Protein AF-U7PML8-F1 (afdb_monomer)

Mean predicted aligned error: 16.49 Å

Foldseek 3Di:
DPDPPVVVVVVVVVPPPPPPDQAFAWDDDPQEIFTWDQDPVDNQKTKGWFAAQFDLDDVVDDTDGDPHNDPDHLQAAEDDDQCPPPPDPPPPPPDDPPSPPPNVPGHYDSRHRTDMDIDGNVQADSNNHGDVVVVVPPPDPPPPDDPDDDD

Structure (mmCIF, N/CA/C/O backbone):
data_AF-U7PML8-F1
#
_entry.id   AF-U7PML8-F1
#
loop_
_atom_site.group_PDB
_atom_site.id
_atom_site.type_symbol
_atom_site.label_atom_id
_atom_site.label_alt_id
_atom_site.label_comp_id
_atom_site.label_asym_id
_atom_site.label_entity_id
_atom_site.label_seq_id
_atom_site.pdbx_PDB_ins_code
_atom_site.Cartn_x
_atom_site.Cartn_y
_atom_site.Cartn_z
_atom_site.occupancy
_atom_site.B_iso_or_equiv
_atom_site.auth_seq_id
_atom_site.auth_comp_id
_atom_site.auth_asym_id
_atom_site.auth_atom_id
_atom_site.pdbx_PDB_model_num
ATOM 1 N N . MET A 1 1 ? -31.170 -16.761 58.350 1.00 53.91 1 MET A N 1
ATOM 2 C CA . MET A 1 1 ? -29.924 -16.749 57.545 1.00 53.91 1 MET A CA 1
ATOM 3 C C . MET A 1 1 ? -30.298 -16.723 56.064 1.00 53.91 1 MET A C 1
ATOM 5 O O . MET A 1 1 ? -30.392 -17.776 55.460 1.00 53.91 1 MET A O 1
ATOM 9 N N . MET A 1 2 ? -30.640 -15.559 55.495 1.00 59.94 2 MET A N 1
ATOM 10 C CA . MET A 1 2 ? -31.147 -15.498 54.106 1.00 59.94 2 MET A CA 1
ATOM 11 C C . MET A 1 2 ? -31.007 -14.109 53.449 1.00 59.94 2 MET A C 1
ATOM 13 O O . MET A 1 2 ? -31.728 -13.792 52.515 1.00 59.94 2 MET A O 1
ATOM 17 N N . ILE A 1 3 ? -30.105 -13.254 53.950 1.00 60.50 3 ILE A N 1
ATOM 18 C CA . ILE A 1 3 ? -30.021 -11.833 53.539 1.00 60.50 3 ILE A CA 1
ATOM 19 C C . ILE A 1 3 ? -28.715 -11.520 52.770 1.00 60.50 3 ILE A C 1
ATOM 21 O O . ILE A 1 3 ? -28.556 -10.442 52.214 1.00 60.50 3 ILE A O 1
ATOM 25 N N . LEU A 1 4 ? -27.790 -12.481 52.638 1.00 55.97 4 LEU A N 1
ATOM 26 C CA . LEU A 1 4 ? -26.450 -12.246 52.065 1.00 55.97 4 LEU A CA 1
ATOM 27 C C . LEU A 1 4 ? -26.277 -12.622 50.578 1.00 55.97 4 LEU A C 1
ATOM 29 O O . LEU A 1 4 ? -25.199 -12.418 50.032 1.00 55.97 4 LEU A O 1
ATOM 33 N N . ALA A 1 5 ? -27.312 -13.133 49.901 1.00 57.53 5 ALA A N 1
ATOM 34 C CA . ALA A 1 5 ? -27.224 -13.550 48.490 1.00 57.53 5 ALA A CA 1
ATOM 35 C C . ALA A 1 5 ? -27.482 -12.410 47.478 1.00 57.53 5 ALA A C 1
ATOM 37 O O . ALA A 1 5 ? -27.067 -12.483 46.324 1.00 57.53 5 ALA A O 1
ATOM 38 N N . ILE A 1 6 ? -28.144 -11.336 47.915 1.00 57.62 6 ILE A N 1
ATOM 39 C CA . ILE A 1 6 ? -28.576 -10.218 47.065 1.00 57.62 6 ILE A CA 1
ATOM 40 C C . ILE A 1 6 ? -27.416 -9.297 46.617 1.00 57.62 6 ILE A C 1
ATOM 42 O O . ILE A 1 6 ? -27.394 -8.933 45.440 1.00 57.62 6 ILE A O 1
ATOM 46 N N . PRO A 1 7 ? -26.409 -8.949 47.452 1.00 56.69 7 PRO A N 1
ATOM 47 C CA . PRO A 1 7 ? -25.343 -8.049 47.004 1.00 56.69 7 PRO A CA 1
ATOM 48 C C . PRO A 1 7 ? -24.358 -8.724 46.033 1.00 56.69 7 PRO A C 1
ATOM 50 O O . PRO A 1 7 ? -23.715 -8.041 45.242 1.00 56.69 7 PRO A O 1
ATOM 53 N N . VAL A 1 8 ? -24.274 -10.060 46.037 1.00 58.25 8 VAL A N 1
ATOM 54 C CA . VAL A 1 8 ? -23.372 -10.824 45.157 1.00 58.25 8 VAL A CA 1
ATOM 55 C C . VAL A 1 8 ? -23.911 -10.903 43.722 1.00 58.25 8 VAL A C 1
ATOM 57 O O . VAL A 1 8 ? -23.138 -10.803 42.773 1.00 58.25 8 VAL A O 1
ATOM 60 N N . CYS A 1 9 ? -25.234 -10.983 43.535 1.00 55.88 9 CYS A N 1
ATOM 61 C CA . CYS A 1 9 ? -25.836 -10.928 42.197 1.00 55.88 9 CYS A CA 1
ATOM 62 C C . CYS A 1 9 ? -25.717 -9.541 41.546 1.00 55.88 9 CYS A C 1
ATOM 64 O O . CYS A 1 9 ? -25.545 -9.457 40.334 1.00 55.88 9 CYS A O 1
ATOM 66 N N . LEU A 1 10 ? -25.752 -8.453 42.325 1.00 56.16 10 LEU A N 1
ATOM 67 C CA . LEU A 1 10 ? -25.655 -7.094 41.773 1.00 56.16 10 LEU A CA 1
ATOM 68 C C . LEU A 1 10 ? -24.237 -6.756 41.272 1.00 56.16 10 LEU A C 1
ATOM 70 O O . LEU A 1 10 ? -24.085 -6.034 40.289 1.00 56.16 10 LEU A O 1
ATOM 74 N N . LEU A 1 11 ? -23.204 -7.326 41.901 1.00 57.62 11 LEU A N 1
ATOM 75 C CA . LEU A 1 11 ? -21.805 -7.185 41.478 1.00 57.62 11 LEU A CA 1
ATOM 76 C C . LEU A 1 11 ? -21.457 -8.032 40.242 1.00 57.62 11 LEU A C 1
ATOM 78 O O . LEU A 1 11 ? -20.604 -7.622 39.460 1.00 57.62 11 LEU A O 1
ATOM 82 N N . ALA A 1 12 ? -22.141 -9.159 40.015 1.00 59.06 12 ALA A N 1
ATOM 83 C CA . ALA A 1 12 ? -21.920 -10.009 38.839 1.00 59.06 12 ALA A CA 1
ATOM 84 C C . ALA A 1 12 ? -22.549 -9.452 37.544 1.00 59.06 12 ALA A C 1
ATOM 86 O O . ALA A 1 12 ? -22.071 -9.743 36.449 1.00 59.06 12 ALA A O 1
ATOM 87 N N . VAL A 1 13 ? -23.596 -8.623 37.645 1.00 58.81 13 VAL A N 1
ATOM 88 C CA . VAL A 1 13 ? -24.262 -8.021 36.472 1.00 58.81 13 VAL A CA 1
ATOM 89 C C . VAL A 1 13 ? -23.507 -6.787 35.946 1.00 58.81 13 VAL A C 1
ATOM 91 O O . VAL A 1 13 ? -23.618 -6.457 34.767 1.00 58.81 13 VAL A O 1
ATOM 94 N N . LEU A 1 14 ? -22.658 -6.145 36.760 1.00 58.69 14 LEU A N 1
ATOM 95 C CA . LEU A 1 14 ? -21.861 -4.983 36.332 1.00 58.69 14 LEU A CA 1
ATOM 96 C C . LEU A 1 14 ? -20.647 -5.325 35.444 1.00 58.69 14 LEU A C 1
ATOM 98 O O . LEU A 1 14 ? -20.015 -4.419 34.906 1.00 58.69 14 LEU A O 1
ATOM 102 N N . SER A 1 15 ? -20.305 -6.604 35.262 1.00 61.03 15 SER A N 1
ATOM 103 C CA . SER A 1 15 ? -19.092 -7.018 34.533 1.00 61.03 15 SER A CA 1
ATOM 104 C C . SER A 1 15 ? -19.281 -7.214 33.020 1.00 61.03 15 SER A C 1
ATOM 106 O O . SER A 1 15 ? -18.327 -7.574 32.338 1.00 61.03 15 SER A O 1
ATOM 108 N N . PHE A 1 16 ? -20.478 -6.971 32.473 1.00 58.22 16 PHE A N 1
ATOM 109 C CA . PHE A 1 16 ? -20.798 -7.224 31.057 1.00 58.22 16 PHE A CA 1
ATOM 110 C C . PHE A 1 16 ? -21.084 -5.962 30.228 1.00 58.22 16 PHE A C 1
ATOM 112 O O . PHE A 1 16 ? -21.815 -6.009 29.240 1.00 58.22 16 PHE A O 1
ATOM 119 N N . ALA A 1 17 ? -20.450 -4.833 30.557 1.00 61.28 17 ALA A N 1
ATOM 120 C CA . ALA A 1 17 ? -20.319 -3.730 29.605 1.00 61.28 17 ALA A CA 1
ATOM 121 C C . ALA A 1 17 ? -19.291 -4.113 28.523 1.00 61.28 17 ALA A C 1
ATOM 123 O O . ALA A 1 17 ? -18.148 -3.658 28.526 1.00 61.28 17 ALA A O 1
ATOM 124 N N . GLN A 1 18 ? -19.681 -5.008 27.610 1.00 58.34 18 GLN A N 1
ATOM 125 C CA . GLN A 1 18 ? -18.910 -5.279 26.403 1.00 58.34 18 GLN A CA 1
ATOM 126 C C . GLN A 1 18 ? -18.901 -4.001 25.564 1.00 58.34 18 GLN A C 1
ATOM 128 O O . GLN A 1 18 ? -19.908 -3.634 24.961 1.00 58.34 18 GLN A O 1
ATOM 133 N N . ALA A 1 19 ? -17.762 -3.309 25.538 1.00 58.31 19 ALA A N 1
ATOM 134 C CA . ALA A 1 19 ? -17.519 -2.257 24.568 1.00 58.31 19 ALA A CA 1
ATOM 135 C C . ALA A 1 19 ? -17.618 -2.886 23.173 1.00 58.31 19 ALA A C 1
ATOM 137 O O . ALA A 1 19 ? -16.720 -3.608 22.735 1.00 58.31 19 ALA A O 1
ATOM 138 N N . THR A 1 20 ? -18.734 -2.657 22.481 1.00 59.72 20 THR A N 1
ATOM 139 C CA . THR A 1 20 ? -18.871 -3.001 21.069 1.00 59.72 20 THR A CA 1
ATOM 140 C C . THR A 1 20 ? -17.908 -2.107 20.301 1.00 59.72 20 THR A C 1
ATOM 142 O O . THR A 1 20 ? -18.231 -0.962 19.984 1.00 59.72 20 THR A O 1
ATOM 145 N N . ALA A 1 21 ? -16.691 -2.595 20.062 1.00 63.41 21 ALA A N 1
ATOM 146 C CA . ALA A 1 21 ? -15.750 -1.915 19.190 1.00 63.41 21 ALA A CA 1
ATOM 147 C C . ALA A 1 21 ? -16.413 -1.779 17.814 1.00 63.41 21 ALA A C 1
ATOM 149 O O . ALA A 1 21 ? -16.741 -2.785 17.178 1.00 63.41 21 ALA A O 1
ATOM 150 N N . ALA A 1 22 ? -16.658 -0.538 17.387 1.00 67.31 22 ALA A N 1
ATOM 151 C CA . ALA A 1 22 ? -17.178 -0.259 16.057 1.00 67.31 22 ALA A CA 1
ATOM 152 C C . ALA A 1 22 ? -16.249 -0.915 15.029 1.00 67.31 22 ALA A C 1
ATOM 154 O O . ALA A 1 22 ? -15.029 -0.723 15.058 1.00 67.31 22 ALA A O 1
ATOM 155 N N . ARG A 1 23 ? -16.817 -1.741 14.151 1.00 85.75 23 ARG A N 1
ATOM 156 C CA . ARG A 1 23 ? -16.038 -2.438 13.128 1.00 85.75 23 ARG A CA 1
ATOM 157 C C . ARG A 1 23 ? -15.622 -1.440 12.053 1.00 85.75 23 ARG A C 1
ATOM 159 O O . ARG A 1 23 ? -16.449 -0.693 11.539 1.00 85.75 23 ARG A O 1
ATOM 166 N N . LEU A 1 24 ? -14.334 -1.435 11.721 1.00 92.31 24 LEU A N 1
ATOM 167 C CA . LEU A 1 24 ? -13.794 -0.576 10.670 1.00 92.31 24 LEU A CA 1
ATOM 168 C C . LEU A 1 24 ? -14.229 -1.086 9.288 1.00 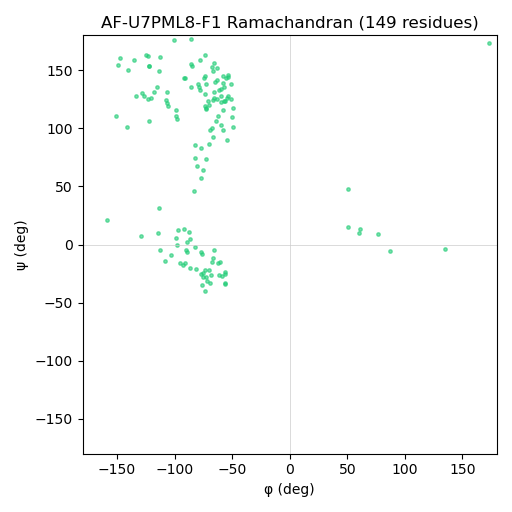92.31 24 LEU A C 1
ATOM 170 O O . LEU A 1 24 ? -14.170 -2.297 9.054 1.00 92.31 24 LEU A O 1
ATOM 174 N N . PRO A 1 25 ? -14.619 -0.190 8.365 1.00 94.19 25 PRO A N 1
ATOM 175 C CA . PRO A 1 25 ? -14.942 -0.559 6.995 1.00 94.19 25 PRO A CA 1
ATOM 176 C C . PRO A 1 25 ? -13.843 -1.343 6.282 1.00 94.19 25 PRO A C 1
ATOM 178 O O . PRO A 1 25 ? -12.651 -1.072 6.460 1.00 94.19 25 PRO A O 1
ATOM 181 N N . ILE A 1 26 ? -14.273 -2.259 5.415 1.00 93.38 26 ILE A N 1
ATOM 182 C CA . ILE A 1 26 ? -13.417 -3.081 4.558 1.00 93.38 26 ILE A CA 1
ATOM 183 C C . ILE A 1 26 ? -13.737 -2.774 3.091 1.00 93.38 26 ILE A C 1
ATOM 185 O O . ILE A 1 26 ? -14.900 -2.780 2.682 1.00 93.38 26 ILE A O 1
ATOM 189 N N . LEU A 1 27 ? -12.697 -2.531 2.297 1.00 92.62 27 LEU A N 1
ATOM 190 C CA . LEU A 1 27 ? -12.761 -2.402 0.847 1.00 92.62 27 LEU A CA 1
ATOM 191 C C . LEU A 1 27 ? -12.344 -3.733 0.222 1.00 92.62 27 LEU A C 1
ATOM 193 O O . LEU A 1 27 ? -11.196 -4.142 0.363 1.00 92.62 27 LEU A O 1
ATOM 197 N N . ASN A 1 28 ? -13.269 -4.381 -0.484 1.00 92.56 28 ASN A N 1
ATOM 198 C CA . ASN A 1 28 ? -13.005 -5.600 -1.243 1.00 92.56 28 ASN A CA 1
ATOM 199 C C . ASN A 1 28 ? -12.976 -5.268 -2.735 1.00 92.56 28 ASN A C 1
ATOM 201 O O . ASN A 1 28 ? -13.979 -4.803 -3.280 1.00 92.56 28 ASN A O 1
ATOM 205 N N . LEU A 1 29 ? -11.841 -5.520 -3.377 1.00 92.56 29 LEU A N 1
ATOM 206 C CA . LEU A 1 29 ? -11.658 -5.455 -4.825 1.00 92.56 29 LEU A CA 1
ATOM 207 C C . LEU A 1 29 ? -11.396 -6.873 -5.358 1.00 92.56 29 LEU A C 1
ATOM 209 O O . LEU A 1 29 ? -10.992 -7.745 -4.588 1.00 92.56 29 LEU A O 1
ATOM 213 N N . PRO A 1 30 ? -11.573 -7.133 -6.667 1.00 92.69 30 PRO A N 1
ATOM 214 C CA . PRO A 1 30 ? -11.312 -8.460 -7.236 1.00 92.69 30 PRO A CA 1
ATOM 215 C C . PRO A 1 30 ? -9.886 -8.987 -6.996 1.00 92.69 30 PRO A C 1
ATOM 217 O O . PRO A 1 30 ? -9.671 -10.194 -7.017 1.00 92.69 30 PRO A O 1
ATOM 220 N N . TRP A 1 31 ? -8.924 -8.093 -6.757 1.00 92.38 31 TRP A N 1
ATOM 221 C CA . TRP A 1 31 ? -7.504 -8.403 -6.567 1.00 92.38 31 TRP A CA 1
ATOM 222 C C . TRP A 1 31 ? -6.972 -8.095 -5.156 1.00 92.38 31 TRP A C 1
ATOM 224 O O . TRP A 1 31 ? -5.762 -8.129 -4.948 1.00 92.38 31 TRP A O 1
ATOM 234 N N . GLY A 1 32 ? -7.829 -7.777 -4.181 1.00 91.75 32 GLY A N 1
ATOM 235 C CA . GLY A 1 32 ? -7.360 -7.565 -2.809 1.00 91.75 32 GLY A CA 1
ATOM 236 C C . GLY A 1 32 ? -8.412 -7.046 -1.835 1.00 91.75 32 GLY A C 1
ATOM 237 O O . GLY A 1 32 ? -9.527 -6.674 -2.210 1.00 91.75 32 GLY A O 1
ATOM 238 N N . THR A 1 33 ? -8.018 -6.978 -0.566 1.00 93.69 33 THR A N 1
ATOM 239 C CA . THR A 1 33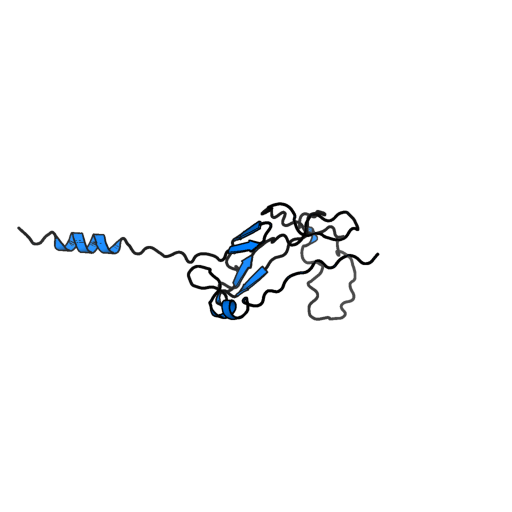 ? -8.843 -6.476 0.533 1.00 93.69 33 THR A CA 1
ATOM 240 C C . THR A 1 33 ? -8.048 -5.515 1.407 1.00 93.69 33 THR A C 1
ATOM 242 O O . THR A 1 33 ? -6.997 -5.869 1.937 1.00 93.69 33 THR A O 1
ATOM 245 N N . TRP A 1 34 ? -8.609 -4.327 1.639 1.00 92.88 34 TRP A N 1
ATOM 246 C CA . TRP A 1 34 ? -8.015 -3.287 2.477 1.00 92.88 34 TRP A CA 1
ATOM 247 C C . TRP A 1 34 ? -8.938 -2.941 3.637 1.00 92.88 34 TRP A C 1
ATOM 249 O O . TRP A 1 34 ? -10.103 -2.588 3.444 1.00 92.88 34 TRP A O 1
ATOM 259 N N . GLN A 1 35 ? -8.406 -3.005 4.853 1.00 93.56 35 GLN A N 1
ATOM 260 C CA . GLN A 1 35 ? -9.094 -2.500 6.033 1.00 93.56 35 GLN A CA 1
ATOM 261 C C . GLN A 1 35 ? -8.804 -1.007 6.195 1.00 93.56 35 GLN A C 1
ATOM 263 O O . GLN A 1 35 ? -7.665 -0.561 6.052 1.00 93.56 35 GLN A O 1
ATOM 268 N N . SER A 1 36 ? -9.843 -0.230 6.483 1.00 94.50 36 SER A N 1
ATOM 269 C CA . SER A 1 36 ? -9.678 1.195 6.754 1.00 94.50 36 SER A CA 1
ATOM 270 C C . SER A 1 36 ? -9.045 1.459 8.122 1.00 94.50 36 SER A C 1
ATOM 272 O O . SER A 1 36 ? -9.045 0.615 9.016 1.00 94.50 36 SER A O 1
ATOM 274 N N . THR A 1 37 ? -8.549 2.679 8.296 1.00 95.00 37 THR A N 1
ATOM 275 C CA . THR A 1 37 ? -8.180 3.266 9.589 1.00 95.00 37 THR A CA 1
ATOM 276 C C . THR A 1 37 ? -8.948 4.566 9.794 1.00 95.00 37 THR A C 1
ATOM 278 O O . THR A 1 37 ? -9.470 5.134 8.837 1.00 95.00 37 THR A O 1
ATOM 281 N N . VAL A 1 38 ? -9.034 5.062 11.026 1.00 94.69 38 VAL A N 1
ATOM 282 C CA . VAL A 1 38 ? -9.603 6.392 11.286 1.00 94.69 38 VAL A CA 1
ATOM 283 C C . VAL A 1 38 ? -8.566 7.457 10.937 1.00 94.69 38 VAL A C 1
ATOM 285 O O . VAL A 1 38 ? -7.399 7.352 11.331 1.00 94.69 38 VAL A O 1
ATOM 288 N N . TYR A 1 39 ? -8.970 8.491 10.201 1.00 95.62 39 TYR A N 1
ATOM 289 C CA . TYR A 1 39 ? -8.074 9.581 9.851 1.00 95.62 39 TYR A CA 1
ATOM 290 C C . TYR A 1 39 ? -7.679 10.372 11.100 1.00 95.62 39 TYR A C 1
ATOM 292 O O . TYR A 1 39 ? -8.521 10.903 11.816 1.00 95.62 39 TYR A O 1
ATOM 300 N N . LYS A 1 40 ? -6.371 10.507 11.348 1.00 94.62 40 LYS A N 1
ATOM 301 C CA . LYS A 1 40 ? -5.857 11.143 12.573 1.00 94.62 40 LYS A CA 1
ATOM 302 C C . LYS A 1 40 ? -6.318 12.594 12.773 1.00 94.62 40 LYS A C 1
ATOM 304 O O . LYS A 1 40 ? -6.346 13.042 13.912 1.00 94.62 40 LYS A O 1
ATOM 309 N N . LYS A 1 41 ? -6.631 13.332 11.697 1.00 94.94 41 LYS A N 1
ATOM 310 C CA . LYS A 1 41 ? -7.067 14.740 11.787 1.00 94.94 41 LYS A CA 1
ATOM 311 C C . LYS A 1 41 ? -8.587 14.914 11.867 1.00 94.94 41 LYS A C 1
ATOM 313 O O . LYS A 1 41 ? -9.029 15.986 12.257 1.00 94.94 41 LYS A O 1
ATOM 318 N N . ASP A 1 42 ? -9.366 13.898 11.494 1.00 94.56 42 ASP A N 1
ATOM 319 C CA . ASP A 1 42 ? -10.831 13.941 11.516 1.00 94.56 42 ASP A CA 1
ATOM 320 C C . ASP A 1 42 ? -11.388 12.531 11.745 1.00 94.56 42 ASP A C 1
ATOM 322 O O . ASP A 1 42 ? -11.308 11.661 10.876 1.00 94.56 42 ASP A O 1
ATOM 326 N N . SER A 1 43 ? -11.977 12.306 12.920 1.00 93.12 43 SER A N 1
ATOM 327 C CA . SER A 1 43 ? -12.563 11.014 13.285 1.00 93.12 43 SER A CA 1
ATOM 328 C C . SER A 1 43 ? -13.792 10.636 12.451 1.00 93.12 43 SER A C 1
ATOM 330 O O . SER A 1 43 ? -14.205 9.478 12.479 1.00 93.12 43 SER A O 1
ATOM 332 N N . ASN A 1 44 ? -14.350 11.575 11.679 1.00 94.00 44 ASN A N 1
ATOM 333 C CA . ASN A 1 44 ? -15.442 11.330 10.739 1.00 94.00 44 ASN A CA 1
ATOM 334 C C . ASN A 1 44 ? -14.953 10.892 9.357 1.00 94.00 44 ASN A C 1
ATOM 336 O O . ASN A 1 44 ? -15.748 10.868 8.419 1.00 94.00 44 ASN A O 1
ATOM 340 N N . VAL A 1 45 ? -13.672 10.561 9.199 1.00 95.25 45 VAL A N 1
ATOM 341 C CA . VAL A 1 45 ? -13.110 10.088 7.934 1.00 95.25 45 VAL A CA 1
ATOM 342 C C . VAL A 1 45 ? -12.394 8.763 8.154 1.00 95.25 45 VAL A C 1
ATOM 344 O O . VAL A 1 45 ? -11.515 8.636 9.005 1.00 95.25 45 VAL A O 1
ATOM 347 N N . TYR A 1 46 ? -12.748 7.774 7.342 1.00 95.94 46 TYR A N 1
ATOM 348 C CA . TYR A 1 46 ? -11.999 6.535 7.198 1.00 95.94 46 TYR A CA 1
ATOM 349 C C . TYR A 1 46 ? -10.994 6.654 6.058 1.00 95.94 46 TYR A C 1
ATOM 351 O O . TYR A 1 46 ? -11.280 7.262 5.027 1.00 95.94 46 TYR A O 1
ATOM 359 N N . VAL A 1 47 ? -9.821 6.049 6.233 1.00 96.06 47 VAL A N 1
ATOM 360 C CA . VAL A 1 47 ? -8.740 6.057 5.247 1.00 96.06 47 VAL A CA 1
ATOM 361 C C . VAL A 1 47 ? -8.356 4.638 4.875 1.00 96.06 47 VAL A C 1
ATOM 363 O O . VAL A 1 47 ? -7.991 3.845 5.744 1.00 96.06 47 VAL A O 1
ATOM 366 N N . PHE A 1 48 ? -8.387 4.343 3.582 1.00 95.06 48 PHE A N 1
ATOM 367 C CA . PHE A 1 48 ? -7.792 3.149 2.994 1.00 95.06 48 PHE A CA 1
ATOM 368 C C . PHE A 1 48 ? -6.447 3.555 2.411 1.00 95.06 48 PHE A C 1
ATOM 370 O O . PHE A 1 48 ? -6.401 4.338 1.464 1.00 95.06 48 PHE A O 1
ATOM 377 N N . LYS A 1 49 ? -5.364 3.082 3.024 1.00 93.25 49 LYS A N 1
ATOM 378 C CA . LYS A 1 49 ? -4.002 3.435 2.624 1.00 93.25 49 LYS A CA 1
ATOM 379 C C . LYS A 1 49 ? -3.450 2.448 1.605 1.00 93.25 49 LYS A C 1
ATOM 381 O O . LYS A 1 49 ? -3.681 1.250 1.751 1.00 93.25 49 LYS A O 1
ATOM 386 N N . ASN A 1 50 ? -2.678 2.954 0.644 1.00 92.44 50 ASN A N 1
ATOM 387 C CA . ASN A 1 50 ? -1.935 2.161 -0.337 1.00 92.44 50 ASN A CA 1
ATOM 388 C C . ASN A 1 50 ? -2.799 1.097 -1.044 1.00 92.44 50 ASN A C 1
ATOM 390 O O . ASN A 1 50 ? -2.432 -0.075 -1.136 1.00 92.44 50 ASN A O 1
ATOM 394 N N . VAL A 1 51 ? -3.974 1.497 -1.531 1.00 93.31 51 VAL A N 1
ATOM 395 C CA . VAL A 1 51 ? -4.835 0.639 -2.348 1.00 93.31 51 VAL A CA 1
ATOM 396 C C . VAL A 1 51 ? -4.211 0.510 -3.729 1.00 93.31 51 VAL A C 1
ATOM 398 O O . VAL A 1 51 ? -4.049 1.504 -4.440 1.00 93.31 51 VAL A O 1
ATOM 401 N N . ARG A 1 52 ? -3.864 -0.716 -4.125 1.00 93.00 52 ARG A N 1
ATOM 402 C CA . ARG A 1 52 ? -3.304 -0.979 -5.451 1.00 93.00 52 ARG A CA 1
ATOM 403 C C . ARG A 1 52 ? -4.384 -0.797 -6.514 1.00 93.00 52 ARG A C 1
ATOM 405 O O . ARG A 1 52 ? -5.386 -1.515 -6.510 1.00 93.00 52 ARG A O 1
ATOM 412 N N . PHE A 1 53 ? -4.158 0.128 -7.446 1.00 92.69 53 PHE A N 1
ATOM 413 C CA . PHE A 1 53 ? -5.068 0.365 -8.575 1.00 92.69 53 PHE A CA 1
ATOM 414 C C . PHE A 1 53 ? -4.501 -0.111 -9.919 1.00 92.69 53 PHE A C 1
ATOM 416 O O . PHE A 1 53 ? -5.254 -0.244 -10.881 1.00 92.69 53 PHE A O 1
ATOM 423 N N . GLY A 1 54 ? -3.197 -0.403 -9.985 1.00 92.56 54 GLY A N 1
ATOM 424 C CA . GLY A 1 54 ? -2.530 -0.927 -11.174 1.00 92.56 54 GLY A CA 1
ATOM 425 C C . GLY A 1 54 ? -1.487 -1.994 -10.843 1.00 92.56 54 GLY A C 1
ATOM 426 O O . GLY A 1 54 ? -0.881 -1.993 -9.768 1.00 92.56 54 GLY A O 1
ATOM 427 N N . ALA A 1 55 ? -1.287 -2.928 -11.770 1.00 92.12 55 ALA A N 1
ATOM 428 C CA . ALA A 1 55 ? -0.131 -3.817 -11.759 1.00 92.12 55 ALA A CA 1
ATOM 429 C C . ALA A 1 55 ? 1.153 -3.009 -11.990 1.00 92.12 55 ALA A C 1
ATOM 431 O O . ALA A 1 55 ? 1.102 -1.955 -12.629 1.00 92.12 55 ALA A O 1
ATOM 432 N N . LYS A 1 56 ? 2.301 -3.530 -11.538 1.00 91.44 56 LYS A N 1
ATOM 433 C CA . LYS A 1 56 ? 3.612 -2.962 -11.873 1.00 91.44 56 LYS A CA 1
ATOM 434 C C . LYS A 1 56 ? 3.699 -2.740 -13.392 1.00 91.44 56 LYS A C 1
ATOM 436 O O . LYS A 1 56 ? 3.591 -3.716 -14.143 1.00 91.44 56 LYS A O 1
ATOM 441 N N . PRO A 1 57 ? 3.850 -1.493 -13.862 1.00 91.12 57 PRO A N 1
ATOM 442 C CA . PRO A 1 57 ? 3.795 -1.213 -15.282 1.00 91.12 57 PRO A CA 1
ATOM 443 C C . PRO A 1 57 ? 5.072 -1.710 -15.975 1.00 91.12 57 PRO A C 1
ATOM 445 O O . PRO A 1 57 ? 6.167 -1.615 -15.411 1.00 91.12 57 PRO A O 1
ATOM 448 N N . PRO A 1 58 ? 4.979 -2.209 -17.220 1.00 92.12 58 PRO A N 1
ATOM 449 C CA . PRO A 1 58 ? 6.154 -2.292 -18.071 1.00 92.12 58 PRO A CA 1
ATOM 450 C C . PRO A 1 58 ? 6.672 -0.875 -18.332 1.00 92.12 58 PRO A C 1
ATOM 452 O O . PRO A 1 58 ? 5.888 0.056 -18.541 1.00 92.12 58 PRO A O 1
ATOM 455 N N . ARG A 1 59 ? 7.995 -0.703 -18.352 1.00 93.75 59 ARG A N 1
ATOM 456 C CA . ARG A 1 59 ? 8.600 0.605 -18.613 1.00 93.75 59 ARG A CA 1
ATOM 457 C C . ARG A 1 59 ? 8.110 1.147 -19.963 1.00 93.75 59 ARG A C 1
ATOM 459 O O . ARG A 1 59 ? 8.261 0.484 -20.986 1.00 93.75 59 ARG A O 1
ATOM 466 N N . PHE A 1 60 ? 7.522 2.345 -19.934 1.00 92.12 60 PHE A N 1
ATOM 467 C CA . PHE A 1 60 ? 6.896 3.030 -21.078 1.00 92.12 60 PHE A CA 1
ATOM 468 C C . PHE A 1 60 ? 5.708 2.306 -21.737 1.00 92.12 60 PHE A C 1
ATOM 470 O O . PHE A 1 60 ? 5.286 2.690 -22.826 1.00 92.12 60 PHE A O 1
ATOM 477 N N . GLY A 1 61 ? 5.141 1.281 -21.099 1.00 94.25 61 GLY A N 1
ATOM 478 C CA . GLY A 1 61 ? 3.908 0.652 -21.564 1.00 94.25 61 GLY A CA 1
ATOM 479 C C . GLY A 1 61 ? 2.678 1.125 -20.792 1.00 94.25 61 GLY A C 1
ATOM 480 O O . GLY A 1 61 ? 2.756 1.909 -19.847 1.00 94.25 61 GLY A O 1
ATOM 481 N N . ARG A 1 62 ? 1.507 0.650 -21.220 1.00 93.69 62 ARG A N 1
ATOM 482 C CA . ARG A 1 62 ? 0.235 0.977 -20.565 1.00 93.69 62 ARG A CA 1
ATOM 483 C C . ARG A 1 62 ? 0.113 0.205 -19.253 1.00 93.69 62 ARG A C 1
ATOM 485 O O . ARG A 1 62 ? 0.493 -0.964 -19.183 1.00 93.69 62 ARG A O 1
ATOM 492 N N . SER A 1 63 ? -0.474 0.839 -18.245 1.00 92.75 63 SER A N 1
ATOM 493 C CA . SER A 1 63 ? -0.852 0.161 -17.006 1.00 92.75 63 SER A CA 1
ATOM 494 C C . SER A 1 63 ? -1.911 -0.915 -17.266 1.00 92.75 63 SER A C 1
ATOM 496 O O . SER A 1 63 ? -2.728 -0.797 -18.181 1.00 92.75 63 SER 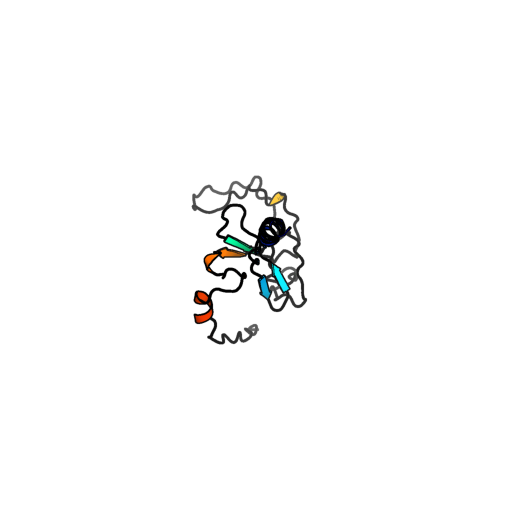A O 1
ATOM 498 N N . ALA A 1 64 ? -1.917 -1.941 -16.420 1.00 93.94 64 ALA A N 1
ATOM 499 C CA . ALA A 1 64 ? -2.924 -2.997 -16.396 1.00 93.94 64 ALA A CA 1
ATOM 500 C C . ALA A 1 64 ? -3.544 -3.100 -14.996 1.00 93.94 64 ALA A C 1
ATOM 502 O O . ALA A 1 64 ? -2.972 -2.601 -14.025 1.00 93.94 64 ALA A O 1
ATOM 503 N N . PHE A 1 65 ? -4.695 -3.762 -14.874 1.00 92.69 65 PHE A N 1
ATOM 504 C CA . PHE A 1 65 ? -5.232 -4.122 -13.561 1.00 92.69 65 PHE A CA 1
ATOM 505 C C . PHE A 1 65 ? -4.325 -5.151 -12.866 1.00 92.69 65 PHE A C 1
ATOM 507 O O . PHE A 1 65 ? -3.710 -5.973 -13.553 1.00 92.69 65 PHE A O 1
ATOM 514 N N . PRO A 1 66 ? -4.243 -5.151 -11.524 1.00 91.75 66 PRO A N 1
ATOM 515 C CA . PRO A 1 66 ? -3.553 -6.207 -10.792 1.00 91.75 66 PRO A CA 1
ATOM 516 C C . PRO A 1 66 ? -4.197 -7.568 -11.078 1.00 91.75 66 PRO A C 1
ATOM 518 O O . PRO A 1 66 ? -5.408 -7.730 -10.952 1.00 91.75 66 PRO A O 1
ATOM 521 N N . THR A 1 67 ? -3.390 -8.547 -11.482 1.00 84.69 67 THR A N 1
ATOM 522 C CA . THR A 1 67 ? -3.861 -9.900 -11.831 1.00 84.69 67 THR A CA 1
ATOM 523 C C . THR A 1 67 ? -3.759 -10.889 -10.675 1.00 84.69 67 THR A C 1
ATOM 525 O O . THR A 1 67 ? -4.349 -11.963 -10.732 1.00 84.69 67 THR A O 1
ATOM 528 N N . GLN A 1 68 ? -2.998 -10.545 -9.640 1.00 80.50 68 GLN A N 1
ATOM 529 C CA . GLN A 1 68 ? -2.765 -11.376 -8.467 1.00 80.50 68 GLN A CA 1
ATOM 530 C C . GLN A 1 68 ? -3.382 -10.728 -7.234 1.00 80.50 68 GLN A C 1
ATOM 532 O O . GLN A 1 68 ? -3.442 -9.501 -7.140 1.00 80.50 68 GLN A O 1
ATOM 537 N N . TRP A 1 69 ? -3.819 -11.571 -6.298 1.00 83.69 69 TRP A N 1
ATOM 538 C CA . TRP A 1 69 ? -4.213 -11.115 -4.975 1.00 83.69 69 TRP A CA 1
ATOM 539 C C . TRP A 1 69 ? -3.005 -10.484 -4.293 1.00 83.69 69 TRP A C 1
ATOM 541 O O . TRP A 1 69 ? -2.047 -11.184 -3.960 1.00 83.69 69 TRP A O 1
ATOM 551 N N . ASP A 1 70 ? -3.045 -9.170 -4.108 1.00 73.50 70 ASP A N 1
ATOM 552 C CA . ASP A 1 70 ? -1.915 -8.427 -3.574 1.00 73.50 70 ASP A CA 1
ATOM 553 C C . ASP A 1 70 ? -2.379 -7.321 -2.628 1.00 73.50 70 ASP A C 1
ATOM 555 O O . ASP A 1 70 ? -2.794 -6.239 -3.044 1.00 73.50 70 ASP A O 1
ATOM 559 N N . ASN A 1 71 ? -2.262 -7.614 -1.333 1.00 71.19 71 ASN A N 1
ATOM 560 C CA . ASN A 1 71 ? -2.444 -6.644 -0.257 1.00 71.19 71 ASN A CA 1
ATOM 561 C C . ASN A 1 71 ? -1.112 -5.985 0.142 1.00 71.19 71 ASN A C 1
ATOM 563 O O . ASN A 1 71 ? -1.029 -5.390 1.219 1.00 71.19 71 ASN A O 1
ATOM 567 N N . SER A 1 72 ? -0.047 -6.132 -0.658 1.00 70.69 72 SER A N 1
ATOM 568 C CA . SER A 1 72 ? 1.205 -5.438 -0.387 1.00 70.69 72 SER A CA 1
ATOM 569 C C . SER A 1 72 ? 1.004 -3.932 -0.516 1.00 70.69 72 SER A C 1
ATOM 571 O O . SER A 1 72 ? 0.295 -3.427 -1.385 1.00 70.69 72 SER A O 1
ATOM 573 N N . SER A 1 73 ? 1.638 -3.208 0.397 1.00 70.12 73 SER A N 1
ATOM 574 C CA . SER A 1 73 ? 1.772 -1.764 0.338 1.00 70.12 73 SER A CA 1
ATOM 575 C C . SER A 1 73 ? 3.260 -1.454 0.358 1.00 70.12 73 SER A C 1
ATOM 577 O O . SER A 1 73 ? 3.890 -1.601 1.406 1.00 70.12 73 SER A O 1
ATOM 579 N N . SER A 1 74 ? 3.837 -1.051 -0.775 1.00 71.31 74 SER A N 1
ATOM 580 C CA . SER A 1 74 ? 5.234 -0.597 -0.789 1.00 71.31 74 SER A CA 1
ATOM 581 C C . SER A 1 74 ? 5.371 0.781 -0.138 1.00 71.31 74 SER A C 1
ATOM 583 O O . SER A 1 74 ? 6.422 1.105 0.406 1.00 71.31 74 SER A O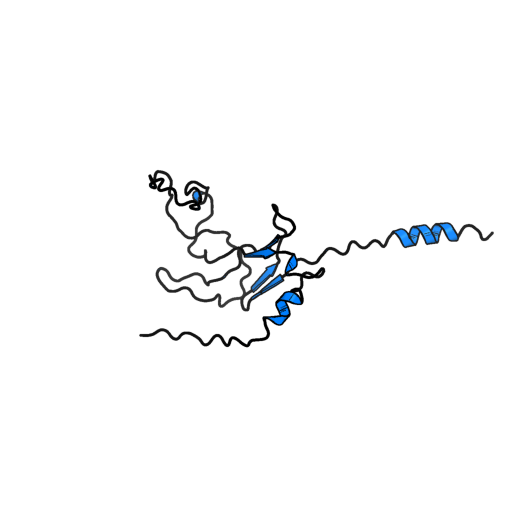 1
ATOM 585 N N . GLY A 1 75 ? 4.306 1.597 -0.186 1.00 78.31 75 GLY A N 1
ATOM 586 C CA . GLY A 1 75 ? 4.356 3.011 0.200 1.00 78.31 75 GLY A CA 1
ATOM 587 C C . GLY A 1 75 ? 5.343 3.822 -0.645 1.00 78.31 75 GLY A C 1
ATOM 588 O O . GLY A 1 75 ? 5.648 4.958 -0.292 1.00 78.31 75 GLY A O 1
ATOM 589 N N . ALA A 1 76 ? 5.859 3.227 -1.725 1.00 87.75 76 ALA A N 1
ATOM 590 C CA . ALA A 1 76 ? 6.858 3.826 -2.579 1.00 87.75 76 ALA A CA 1
ATOM 591 C C . ALA A 1 76 ? 6.199 4.815 -3.539 1.00 87.75 76 ALA A C 1
ATOM 593 O O . ALA A 1 76 ? 5.139 4.545 -4.112 1.00 87.75 76 ALA A O 1
ATOM 594 N N . ALA A 1 77 ? 6.848 5.957 -3.729 1.00 88.75 77 ALA A N 1
ATOM 595 C CA . ALA A 1 77 ? 6.500 6.882 -4.790 1.00 88.75 77 ALA A CA 1
ATOM 596 C C . ALA A 1 77 ? 7.046 6.371 -6.132 1.00 88.75 77 ALA A C 1
ATOM 598 O O . ALA A 1 77 ? 7.992 5.583 -6.183 1.00 88.75 77 ALA A O 1
ATOM 599 N N . CYS A 1 78 ? 6.466 6.840 -7.235 1.00 91.62 78 CYS A N 1
ATOM 600 C CA . CYS A 1 78 ? 7.063 6.606 -8.545 1.00 91.62 78 CYS A CA 1
ATOM 601 C C . CYS A 1 78 ? 8.385 7.361 -8.666 1.00 91.62 78 CYS A C 1
ATOM 603 O O . CYS A 1 78 ? 8.558 8.417 -8.044 1.00 91.62 78 CYS A O 1
ATOM 605 N N . TYR A 1 79 ? 9.281 6.841 -9.509 1.00 89.75 79 TYR A N 1
ATOM 606 C CA . TYR A 1 79 ? 10.538 7.514 -9.803 1.00 89.75 79 TYR A CA 1
ATOM 607 C C . TYR A 1 79 ? 10.322 8.954 -10.266 1.00 89.75 79 TYR A C 1
ATOM 609 O O . TYR A 1 79 ? 9.577 9.221 -11.211 1.00 89.75 79 TYR A O 1
ATOM 617 N N . GLN A 1 80 ? 11.014 9.875 -9.606 1.00 86.44 80 GLN A N 1
ATOM 618 C CA . GLN A 1 80 ? 10.990 11.298 -9.894 1.00 86.44 80 GLN A CA 1
ATOM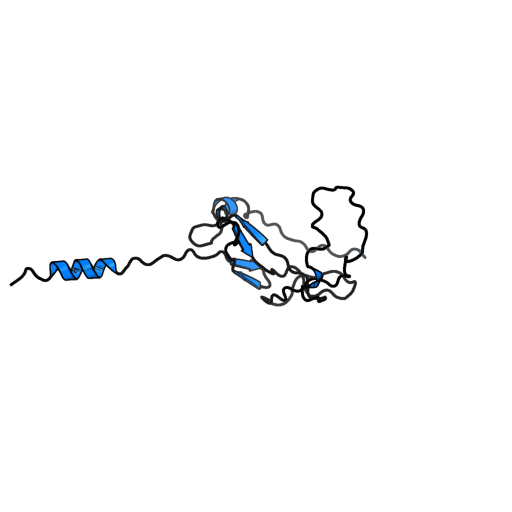 619 C C . GLN A 1 80 ? 12.330 11.939 -9.547 1.00 86.44 80 GLN A C 1
ATOM 621 O O . GLN A 1 80 ? 13.088 11.450 -8.709 1.00 86.44 80 GLN A O 1
ATOM 626 N N . VAL A 1 81 ? 12.622 13.049 -10.215 1.00 81.81 81 VAL A N 1
ATOM 627 C CA . VAL A 1 81 ? 13.785 13.874 -9.892 1.00 81.81 81 VAL A CA 1
ATOM 628 C C . VAL A 1 81 ? 13.444 14.845 -8.776 1.00 81.81 81 VAL A C 1
ATOM 630 O O . VAL A 1 81 ? 12.294 15.263 -8.641 1.00 81.81 81 VAL A O 1
ATOM 633 N N . SER A 1 82 ? 14.469 15.247 -8.030 1.00 74.19 82 SER A N 1
ATOM 634 C CA . SER A 1 82 ? 14.309 16.277 -7.020 1.00 74.19 82 SER A CA 1
ATOM 635 C C . SER A 1 82 ? 13.866 17.598 -7.631 1.00 74.19 82 SER A C 1
ATOM 637 O O . SER A 1 82 ? 14.473 18.066 -8.597 1.00 74.19 82 SER A O 1
ATOM 639 N N . ALA A 1 83 ? 12.855 18.236 -7.041 1.00 70.69 83 ALA A N 1
ATOM 640 C CA . ALA A 1 83 ? 12.487 19.609 -7.397 1.00 70.69 83 ALA A CA 1
ATOM 641 C C . ALA A 1 83 ? 13.369 20.654 -6.682 1.00 70.69 83 ALA A C 1
ATOM 643 O O . ALA A 1 83 ? 13.222 21.861 -6.903 1.00 70.69 83 ALA A O 1
ATOM 644 N N . SER A 1 84 ? 14.299 20.212 -5.828 1.00 68.56 84 SER A N 1
ATOM 645 C CA . SER A 1 84 ? 15.219 21.089 -5.105 1.00 68.56 84 SER A CA 1
ATOM 646 C C . SER A 1 84 ? 16.067 21.913 -6.074 1.00 68.56 84 SER A C 1
ATOM 648 O O . SER A 1 84 ? 16.782 21.384 -6.919 1.00 68.56 84 SER A O 1
ATOM 650 N N . GLY A 1 85 ? 15.991 23.238 -5.947 1.00 66.56 85 GLY A N 1
ATOM 651 C CA . GLY A 1 85 ? 16.713 24.177 -6.810 1.00 66.56 85 GLY A CA 1
ATOM 652 C C . GLY A 1 85 ? 15.979 24.564 -8.097 1.00 66.56 85 GLY A C 1
ATOM 653 O O . GLY A 1 85 ? 16.429 25.484 -8.781 1.00 66.56 85 GLY A O 1
ATOM 654 N N . LEU A 1 86 ? 14.827 23.954 -8.400 1.00 65.50 86 LEU A N 1
ATOM 655 C CA . LEU A 1 86 ? 13.987 24.407 -9.503 1.00 65.50 86 LEU A CA 1
ATOM 656 C C . LEU A 1 86 ? 13.294 25.722 -9.111 1.00 65.50 86 LEU A C 1
ATOM 658 O O . LEU A 1 86 ? 12.520 25.790 -8.153 1.00 65.50 86 LEU A O 1
ATOM 662 N N . GLN A 1 87 ? 13.587 26.791 -9.851 1.00 62.50 87 GLN A N 1
ATOM 663 C CA . GLN A 1 87 ? 12.857 28.055 -9.761 1.00 62.50 87 GLN A CA 1
ATOM 664 C C . GLN A 1 87 ? 11.533 27.882 -10.494 1.00 62.50 87 GLN A C 1
ATOM 666 O O . GLN A 1 87 ? 11.407 28.192 -11.674 1.00 62.50 87 GLN A O 1
ATOM 671 N N . VAL A 1 88 ? 10.553 27.319 -9.796 1.00 61.84 88 VAL A N 1
ATOM 672 C CA . VAL A 1 88 ? 9.185 27.258 -10.304 1.00 61.84 88 VAL A CA 1
ATOM 673 C C . VAL A 1 88 ? 8.633 28.683 -10.248 1.00 61.84 88 VAL A C 1
ATOM 675 O O . VAL A 1 88 ? 8.692 29.288 -9.169 1.00 61.84 88 VAL A O 1
ATOM 678 N N . PRO A 1 89 ? 8.161 29.258 -11.371 1.00 58.00 89 PRO A N 1
ATOM 679 C CA . PRO A 1 89 ? 7.498 30.551 -11.346 1.00 58.00 89 PRO A CA 1
ATOM 680 C C . PRO A 1 89 ? 6.412 30.510 -10.277 1.00 58.00 89 PRO A C 1
ATOM 682 O O . PRO A 1 89 ? 5.586 29.604 -10.256 1.00 58.00 89 PRO A O 1
ATOM 685 N N . HIS A 1 90 ? 6.444 31.459 -9.344 1.00 56.19 90 HIS A N 1
ATOM 686 C CA . HIS A 1 90 ? 5.383 31.612 -8.357 1.00 56.19 90 HIS A CA 1
ATOM 687 C C . HIS A 1 90 ? 4.192 32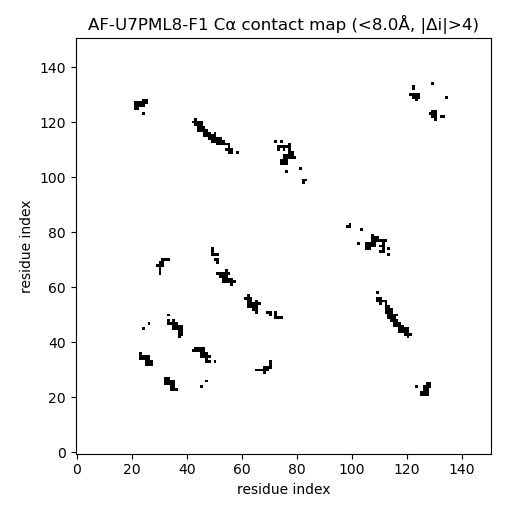.300 -9.035 1.00 56.19 90 HIS A C 1
ATOM 689 O O . HIS A 1 90 ? 3.767 33.376 -8.627 1.00 56.19 90 HIS A O 1
ATOM 695 N N . ASP A 1 91 ? 3.671 31.722 -10.115 1.00 54.78 91 ASP A N 1
ATOM 696 C CA . ASP A 1 91 ? 2.447 32.177 -10.764 1.00 54.78 91 ASP A CA 1
ATOM 697 C C . ASP A 1 91 ? 1.218 31.601 -10.053 1.00 54.78 91 ASP A C 1
ATOM 699 O O . ASP A 1 91 ? 0.284 31.130 -10.680 1.00 54.78 91 ASP A O 1
ATOM 703 N N . GLY A 1 92 ? 1.218 31.671 -8.716 1.00 45.50 92 GLY A N 1
ATOM 704 C CA . GLY A 1 92 ? 0.035 31.877 -7.879 1.00 45.50 92 GLY A CA 1
ATOM 705 C C . GLY A 1 92 ? -1.196 30.990 -8.084 1.00 45.50 92 GLY A C 1
ATOM 706 O O . GLY A 1 92 ? -2.255 31.350 -7.569 1.00 45.50 92 GLY A O 1
ATOM 707 N N . LEU A 1 93 ? -1.115 29.857 -8.787 1.00 49.50 93 LEU A N 1
ATOM 708 C CA . LEU A 1 93 ? -2.222 28.915 -8.861 1.00 49.50 93 LEU A CA 1
ATOM 709 C C . LEU A 1 93 ? -2.375 28.286 -7.479 1.00 49.50 93 LEU A C 1
ATOM 711 O O . LEU A 1 93 ? -1.633 27.393 -7.070 1.00 49.50 93 LEU A O 1
ATOM 715 N N . VAL A 1 94 ? -3.333 28.837 -6.739 1.00 50.25 94 VAL A N 1
ATOM 716 C CA . VAL A 1 94 ? -3.777 28.402 -5.420 1.00 50.25 94 VAL A CA 1
ATOM 717 C C . VAL A 1 94 ? -4.032 26.894 -5.478 1.00 50.25 94 VAL A C 1
ATOM 719 O O . VAL A 1 94 ? -5.051 26.462 -6.010 1.00 50.25 94 VAL A O 1
ATOM 722 N N . GLY A 1 95 ? -3.092 26.084 -4.984 1.00 51.75 95 GLY A N 1
ATOM 723 C CA . GLY A 1 95 ? -3.259 24.630 -4.915 1.00 51.75 95 GLY A CA 1
ATOM 724 C C . GLY A 1 95 ? -2.089 23.762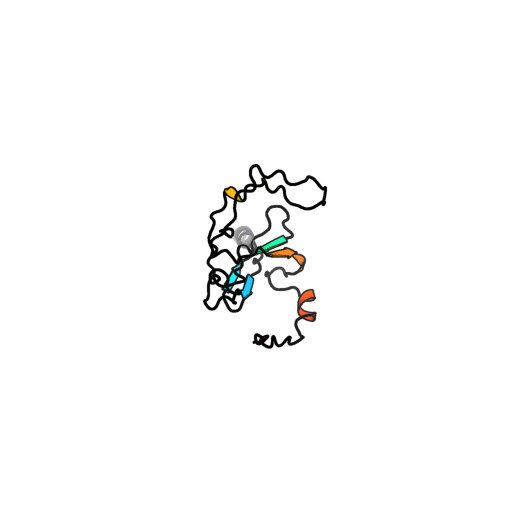 -5.375 1.00 51.75 95 GLY A C 1
ATOM 725 O O . GLY A 1 95 ? -2.197 22.550 -5.209 1.00 51.75 95 GLY A O 1
ATOM 726 N N . VAL A 1 96 ? -0.982 24.305 -5.898 1.00 52.75 96 VAL A N 1
ATOM 727 C CA . VAL A 1 96 ? 0.230 23.482 -6.081 1.00 52.75 96 VAL A CA 1
ATOM 728 C C . VAL A 1 96 ? 0.837 23.233 -4.692 1.00 52.75 96 VAL A C 1
ATOM 730 O O . VAL A 1 96 ? 1.195 24.208 -4.023 1.00 52.75 96 VAL A O 1
ATOM 733 N N . PRO A 1 97 ? 0.918 21.976 -4.205 1.00 54.84 97 PRO A N 1
ATOM 734 C CA . PRO A 1 97 ? 1.635 21.675 -2.972 1.00 54.84 97 PRO A CA 1
ATOM 735 C C . PRO A 1 97 ? 3.052 22.223 -3.095 1.00 54.84 97 PRO A C 1
ATOM 737 O O . PRO A 1 97 ? 3.609 22.193 -4.192 1.00 54.84 97 PRO A O 1
ATOM 740 N N . ASP A 1 98 ? 3.630 22.721 -2.001 1.00 57.53 98 ASP A N 1
ATOM 741 C CA . ASP A 1 98 ? 5.045 23.083 -2.000 1.00 57.53 98 ASP A CA 1
ATOM 742 C C . ASP A 1 98 ? 5.828 21.890 -2.558 1.00 57.53 98 ASP A C 1
ATOM 744 O O . ASP A 1 98 ? 5.878 20.833 -1.932 1.00 57.53 98 ASP A O 1
ATOM 748 N N . LEU A 1 99 ? 6.384 22.037 -3.764 1.00 53.56 99 LEU A N 1
ATOM 749 C CA . LEU A 1 99 ? 7.140 20.977 -4.436 1.00 53.56 99 LEU A CA 1
ATOM 750 C C . LEU A 1 99 ? 8.430 20.647 -3.665 1.00 53.56 99 LEU A C 1
ATOM 752 O O . LEU A 1 99 ? 9.143 19.720 -4.028 1.00 53.56 99 LEU A O 1
ATOM 756 N N . ARG A 1 100 ? 8.717 21.403 -2.596 1.00 50.72 100 ARG A N 1
ATOM 757 C CA . ARG A 1 100 ? 9.769 21.153 -1.609 1.00 50.72 100 ARG A CA 1
ATOM 758 C C . ARG A 1 100 ? 9.310 20.310 -0.417 1.00 50.72 100 ARG A C 1
ATOM 760 O O . ARG A 1 100 ? 10.132 19.995 0.440 1.00 50.72 100 ARG A O 1
ATOM 767 N N . ALA A 1 101 ? 8.024 19.964 -0.313 1.00 55.88 101 ALA A N 1
ATOM 768 C CA . ALA A 1 101 ? 7.570 18.973 0.658 1.00 55.88 101 ALA A CA 1
ATOM 769 C C . ALA A 1 101 ? 8.313 17.647 0.396 1.00 55.88 101 ALA A C 1
ATOM 771 O O . ALA A 1 101 ? 8.591 17.358 -0.767 1.00 55.88 101 ALA A O 1
ATOM 772 N N . PRO A 1 102 ? 8.655 16.857 1.435 1.00 57.66 102 PRO A N 1
ATOM 773 C CA . PRO A 1 102 ? 9.677 15.806 1.381 1.00 57.66 102 PRO A CA 1
ATOM 774 C C . PRO A 1 102 ? 9.189 14.558 0.638 1.00 57.66 102 PRO A C 1
ATOM 776 O O . PRO A 1 102 ? 9.054 13.473 1.195 1.00 57.66 102 PRO A O 1
ATOM 779 N N . LEU A 1 103 ? 8.903 14.713 -0.648 1.00 59.56 103 LEU A N 1
ATOM 780 C CA . LEU A 1 103 ? 8.730 13.602 -1.562 1.00 59.56 103 LEU A CA 1
ATOM 781 C C . LEU A 1 103 ? 10.084 12.918 -1.826 1.00 59.56 103 LEU A C 1
ATOM 783 O O . LEU A 1 103 ? 10.118 11.729 -2.118 1.00 59.56 103 LEU A O 1
ATOM 787 N N . GLU A 1 104 ? 11.185 13.648 -1.605 1.00 61.34 104 GLU A N 1
ATOM 788 C CA . GLU A 1 104 ? 12.575 13.171 -1.629 1.00 61.34 104 GLU A CA 1
ATOM 789 C C . GLU A 1 104 ? 12.845 12.003 -0.671 1.00 61.34 104 GLU A C 1
ATOM 791 O O . GLU A 1 104 ? 13.646 11.128 -0.988 1.00 61.34 104 GLU A O 1
ATOM 796 N N . ASP A 1 105 ? 12.175 11.979 0.486 1.00 72.06 105 ASP A N 1
ATOM 797 C CA . ASP A 1 105 ? 12.438 10.994 1.543 1.00 72.06 105 ASP A CA 1
ATOM 798 C C . ASP A 1 105 ? 11.604 9.714 1.387 1.00 72.06 105 ASP A C 1
ATOM 800 O O . ASP A 1 105 ? 11.787 8.750 2.138 1.00 72.06 105 ASP A O 1
ATOM 804 N N . LEU A 1 106 ? 10.666 9.678 0.433 1.00 78.12 106 LEU A N 1
ATOM 805 C CA . LEU A 1 106 ? 9.902 8.465 0.169 1.00 78.12 106 LEU A CA 1
ATOM 806 C C . LEU A 1 106 ? 10.746 7.484 -0.657 1.00 78.12 106 LEU A C 1
ATOM 808 O O . LEU A 1 106 ? 11.346 7.886 -1.657 1.00 78.12 106 LEU A O 1
ATOM 812 N N . PRO A 1 107 ? 10.761 6.183 -0.305 1.00 87.75 107 PRO A N 1
ATOM 813 C CA . PRO A 1 107 ? 11.306 5.153 -1.183 1.00 87.75 107 PRO A CA 1
ATOM 814 C C . PRO A 1 107 ? 10.692 5.271 -2.583 1.00 87.75 107 PRO A C 1
ATOM 816 O O . PRO A 1 107 ? 9.487 5.489 -2.704 1.00 87.75 107 PRO A O 1
ATOM 819 N N . GLN A 1 108 ? 11.501 5.123 -3.634 1.00 89.31 108 GLN A N 1
ATOM 820 C CA . GLN A 1 108 ? 11.030 5.198 -5.020 1.00 89.31 108 GLN A CA 1
ATOM 821 C C . GLN A 1 108 ? 11.193 3.855 -5.742 1.00 89.31 108 GLN A C 1
ATOM 823 O O . GLN A 1 108 ? 12.248 3.224 -5.650 1.00 89.31 108 GLN A O 1
ATOM 828 N N . ASP A 1 109 ? 10.164 3.441 -6.482 1.00 91.69 109 ASP A N 1
ATOM 829 C CA . ASP A 1 109 ? 10.142 2.215 -7.296 1.00 91.69 109 ASP A CA 1
ATOM 830 C C . ASP A 1 109 ? 9.259 2.433 -8.547 1.00 91.69 109 ASP A C 1
ATOM 832 O O . ASP A 1 109 ? 8.407 3.320 -8.574 1.00 91.69 109 ASP A O 1
ATOM 836 N N . GLU A 1 110 ? 9.426 1.609 -9.586 1.00 92.25 110 GLU A N 1
ATOM 837 C CA . GLU A 1 110 ? 8.453 1.504 -10.690 1.00 92.25 110 GLU A CA 1
ATOM 838 C C . GLU A 1 110 ? 7.135 0.867 -10.202 1.00 92.25 110 GLU A C 1
ATOM 840 O O . GLU A 1 110 ? 6.073 1.095 -10.783 1.00 92.25 110 GLU A O 1
ATOM 845 N N . ASP A 1 111 ? 7.184 0.041 -9.146 1.00 91.56 111 ASP A N 1
ATOM 846 C CA . ASP A 1 111 ? 5.985 -0.505 -8.501 1.00 91.56 111 ASP A CA 1
ATOM 847 C C . ASP A 1 111 ? 5.367 0.489 -7.504 1.00 91.56 111 ASP A C 1
ATOM 849 O O . ASP A 1 111 ? 5.492 0.360 -6.284 1.00 91.56 111 ASP A O 1
ATOM 853 N N . CYS A 1 112 ? 4.714 1.510 -8.059 1.00 92.50 112 CYS A N 1
ATOM 854 C CA . CYS A 1 112 ? 4.222 2.684 -7.333 1.00 92.50 112 CYS A CA 1
ATOM 855 C C . CYS A 1 112 ? 2.739 3.016 -7.594 1.00 92.50 112 CYS A C 1
ATOM 857 O O . CYS A 1 112 ? 2.252 4.062 -7.167 1.00 92.50 112 CYS A O 1
ATOM 859 N N . LEU A 1 113 ? 1.994 2.160 -8.309 1.00 93.62 113 LEU A N 1
ATOM 860 C CA . LEU A 1 113 ? 0.595 2.423 -8.687 1.00 93.62 113 LEU A CA 1
ATOM 861 C C . LEU A 1 113 ? -0.389 2.132 -7.539 1.00 93.62 113 LEU A C 1
ATOM 863 O O . LEU A 1 113 ? -1.221 1.217 -7.598 1.00 93.62 113 LEU A O 1
ATOM 867 N N . PHE A 1 114 ? -0.294 2.960 -6.500 1.00 93.25 114 PHE A N 1
ATOM 868 C CA . PHE A 1 114 ? -1.126 2.936 -5.303 1.00 93.25 114 PHE A CA 1
ATOM 869 C C . PHE A 1 114 ? -1.841 4.269 -5.091 1.00 93.25 114 PHE A C 1
ATOM 871 O O . PHE A 1 114 ? -1.378 5.323 -5.522 1.00 93.25 114 PHE A O 1
ATOM 878 N N . LEU A 1 115 ? -2.980 4.223 -4.408 1.00 93.62 115 LEU A N 1
ATOM 879 C CA . LEU A 1 115 ? -3.728 5.409 -4.010 1.00 93.62 1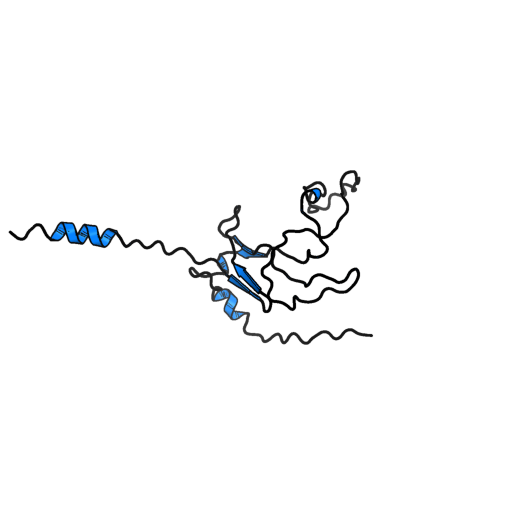15 LEU A CA 1
ATOM 880 C C . LEU A 1 115 ? -4.194 5.303 -2.559 1.00 93.62 115 LEU A C 1
ATOM 882 O O . LEU A 1 115 ? -4.345 4.210 -2.013 1.00 93.62 115 LEU A O 1
ATOM 886 N N . ASP A 1 116 ? -4.478 6.451 -1.959 1.00 94.12 116 ASP A N 1
ATOM 887 C CA . ASP A 1 116 ? -5.151 6.539 -0.670 1.00 94.12 116 ASP A CA 1
ATOM 888 C C . ASP A 1 116 ? -6.594 7.005 -0.878 1.00 94.12 116 ASP A C 1
ATOM 890 O O . ASP A 1 116 ? -6.834 8.013 -1.544 1.00 94.12 116 ASP A O 1
ATOM 894 N N . VAL A 1 117 ? -7.563 6.311 -0.278 1.00 95.69 117 VAL A N 1
ATOM 895 C CA . VAL A 1 117 ? -8.984 6.690 -0.337 1.00 95.69 117 VAL A CA 1
ATOM 896 C C . VAL A 1 117 ? -9.425 7.238 1.012 1.00 95.69 117 VAL A C 1
ATOM 898 O O . VAL A 1 117 ? -9.329 6.542 2.021 1.00 95.69 117 VAL A O 1
ATOM 901 N N . TYR A 1 118 ? -9.967 8.453 1.021 1.00 97.00 118 TYR A N 1
ATOM 902 C CA . TYR A 1 118 ? -10.569 9.089 2.192 1.00 97.00 118 TYR A CA 1
ATOM 903 C C . TYR A 1 118 ? -12.088 9.086 2.025 1.00 97.00 118 TYR A C 1
ATOM 905 O O . TYR A 1 118 ? -12.603 9.614 1.040 1.00 97.00 118 TYR A O 1
ATOM 913 N N . VAL A 1 119 ? -12.808 8.477 2.965 1.00 95.50 119 VAL A N 1
ATOM 914 C CA . VAL A 1 119 ? -14.262 8.293 2.883 1.00 95.50 119 VAL A CA 1
ATOM 915 C C . VAL A 1 119 ? -14.920 8.804 4.162 1.00 95.50 119 VAL A C 1
ATOM 917 O O . VAL A 1 119 ? -14.505 8.395 5.247 1.00 95.50 119 VAL A O 1
ATOM 920 N N . PRO A 1 120 ? -15.962 9.648 4.083 1.00 95.62 120 PRO A N 1
ATOM 921 C CA . PRO A 1 120 ? -16.716 10.052 5.262 1.00 95.62 120 PRO A CA 1
ATOM 922 C C . PRO A 1 120 ? -17.321 8.850 6.001 1.00 95.62 120 PRO A C 1
ATOM 924 O O . PRO A 1 120 ? -17.884 7.934 5.401 1.00 95.62 120 PRO A O 1
ATOM 927 N N . ALA A 1 121 ? -17.269 8.874 7.329 1.00 92.44 121 ALA A N 1
ATOM 928 C CA . ALA A 1 121 ? -17.833 7.845 8.194 1.00 92.44 121 ALA A CA 1
ATOM 929 C C . ALA A 1 121 ? -19.356 7.711 8.020 1.00 92.44 121 ALA A C 1
ATOM 931 O O . ALA A 1 121 ? -19.902 6.626 8.187 1.00 92.44 121 ALA A O 1
ATOM 932 N N . SER A 1 122 ? -20.036 8.783 7.594 1.00 91.69 122 SER A N 1
ATOM 933 C CA . SER A 1 122 ? -21.479 8.801 7.305 1.00 91.69 122 SER A CA 1
ATOM 934 C C . SER A 1 122 ? -21.901 7.863 6.166 1.00 91.69 122 SER A C 1
ATOM 936 O O . SER A 1 122 ? -23.085 7.539 6.033 1.00 91.69 122 SER A O 1
ATOM 938 N N . ASN A 1 123 ? -20.949 7.390 5.358 1.00 92.19 123 ASN A N 1
ATOM 939 C CA . ASN A 1 123 ? -21.182 6.366 4.347 1.00 92.19 123 ASN A CA 1
ATOM 940 C C . ASN A 1 123 ? -21.289 4.947 4.934 1.00 92.19 123 ASN A C 1
ATOM 942 O O . ASN A 1 123 ? -21.650 4.031 4.191 1.00 92.19 123 ASN A O 1
ATOM 946 N N . PHE A 1 124 ? -21.033 4.752 6.233 1.00 90.69 124 PHE A N 1
ATOM 947 C CA . PHE A 1 124 ? -21.036 3.448 6.898 1.00 90.69 124 PHE A CA 1
ATOM 948 C C . PHE A 1 124 ? -22.022 3.387 8.076 1.00 90.69 124 PHE A C 1
ATOM 950 O O . PHE A 1 124 ? -22.382 4.406 8.662 1.00 90.69 124 PHE A O 1
ATOM 957 N N . ASP A 1 125 ? -22.506 2.187 8.396 1.00 87.88 125 ASP A N 1
ATOM 958 C CA . ASP A 1 125 ? -23.269 1.911 9.615 1.00 87.88 125 ASP A CA 1
ATOM 959 C C . ASP A 1 125 ? -22.341 1.600 10.806 1.00 87.88 125 ASP A C 1
ATOM 961 O O . ASP A 1 125 ? -21.120 1.526 10.665 1.00 87.88 125 ASP A O 1
ATOM 965 N N . ALA A 1 126 ? -22.914 1.388 11.996 1.00 83.25 126 ALA A N 1
ATOM 966 C CA . ALA A 1 126 ? -22.151 1.070 13.209 1.00 83.25 126 ALA A CA 1
ATOM 967 C C . ALA A 1 126 ? -21.326 -0.236 13.112 1.00 83.25 126 ALA A C 1
ATOM 969 O O . ALA A 1 126 ? -20.434 -0.469 13.929 1.00 83.25 126 ALA A O 1
ATOM 970 N N . ASN A 1 127 ? -21.607 -1.080 12.114 1.00 83.62 127 ASN A N 1
ATOM 971 C CA . ASN A 1 127 ? -20.892 -2.323 11.839 1.00 83.62 127 ASN A CA 1
ATOM 972 C C . ASN A 1 127 ? -19.839 -2.168 10.725 1.00 83.62 127 ASN A C 1
ATOM 974 O O . ASN A 1 127 ? -19.254 -3.171 10.315 1.00 83.62 127 ASN A O 1
ATOM 978 N N . GLY A 1 128 ? -19.611 -0.951 10.219 1.00 81.50 128 GLY A N 1
ATOM 979 C CA . GLY A 1 128 ? -18.668 -0.675 9.134 1.00 81.50 128 GLY A CA 1
ATOM 980 C C . GLY A 1 128 ? -19.179 -1.065 7.743 1.00 81.50 128 GLY A C 1
ATOM 981 O O . GLY A 1 128 ? -18.416 -1.023 6.778 1.00 81.50 128 GLY A O 1
ATOM 982 N N . ASN A 1 129 ? -20.456 -1.436 7.603 1.00 86.19 129 ASN A N 1
ATOM 983 C CA . ASN A 1 129 ? -21.052 -1.761 6.307 1.00 86.19 129 ASN A CA 1
ATOM 984 C C . ASN A 1 129 ? -21.549 -0.496 5.612 1.00 86.19 129 ASN A C 1
ATOM 986 O O . ASN A 1 129 ? -21.898 0.481 6.266 1.00 86.19 129 ASN A O 1
ATOM 990 N N . ARG A 1 130 ? -21.651 -0.511 4.277 1.00 85.19 130 ARG A N 1
ATOM 991 C CA . ARG A 1 130 ? -22.202 0.624 3.516 1.00 85.19 130 ARG A CA 1
ATOM 992 C C . ARG A 1 130 ? -23.608 0.974 4.007 1.00 85.19 130 ARG A C 1
ATOM 994 O O . ARG A 1 130 ? -24.508 0.133 3.947 1.00 85.19 130 ARG A O 1
ATOM 1001 N N . SER A 1 131 ? -23.804 2.227 4.408 1.00 81.25 131 SER A N 1
ATOM 1002 C CA . SER A 1 131 ? -25.103 2.772 4.798 1.00 81.25 131 SER A CA 1
ATOM 1003 C C . SER A 1 131 ? -26.127 2.575 3.678 1.00 81.25 131 SER A C 1
ATOM 1005 O O . SER A 1 131 ? -25.808 2.715 2.492 1.00 81.25 131 SER A O 1
ATOM 1007 N N . ARG A 1 132 ? -27.387 2.292 4.038 1.00 74.69 132 ARG A N 1
ATOM 1008 C CA . ARG A 1 132 ? -28.479 2.086 3.065 1.00 74.69 132 ARG A CA 1
ATOM 1009 C C . ARG A 1 132 ? -28.663 3.271 2.116 1.00 74.69 132 ARG A C 1
ATOM 1011 O O . ARG A 1 132 ? -29.095 3.072 0.986 1.00 74.69 132 ARG A O 1
ATOM 1018 N N . ARG A 1 133 ? -28.264 4.481 2.534 1.00 66.88 133 ARG A N 1
ATOM 1019 C CA . ARG A 1 133 ? -28.266 5.679 1.678 1.00 66.88 133 ARG A CA 1
ATOM 1020 C C . ARG A 1 133 ? -27.449 5.477 0.393 1.00 66.88 133 ARG A C 1
ATOM 1022 O O . ARG A 1 133 ? -27.832 5.999 -0.643 1.00 66.88 133 ARG A O 1
ATOM 1029 N N . CYS A 1 134 ? -26.376 4.687 0.441 1.00 61.88 134 CYS A N 1
ATOM 1030 C CA . CYS A 1 134 ? -25.541 4.375 -0.722 1.00 61.88 134 CYS A CA 1
ATOM 1031 C C . CYS A 1 134 ? -25.981 3.109 -1.474 1.00 61.88 134 CYS A C 1
ATOM 1033 O O . CYS A 1 134 ? -25.560 2.901 -2.603 1.00 61.88 134 CYS A O 1
ATOM 1035 N N . GLN A 1 135 ? -26.809 2.245 -0.878 1.00 57.03 135 GLN A N 1
ATOM 1036 C CA . GLN A 1 135 ? -27.236 0.999 -1.531 1.00 57.03 135 GLN A CA 1
ATOM 1037 C C . GLN A 1 135 ? -28.283 1.247 -2.626 1.00 57.03 135 GLN A C 1
ATOM 1039 O O . GLN A 1 135 ? -28.370 0.480 -3.580 1.00 57.03 135 GLN A O 1
ATOM 1044 N N . SER A 1 136 ? -29.026 2.354 -2.539 1.00 50.31 136 SER A N 1
ATOM 1045 C CA . SER A 1 136 ? -30.021 2.727 -3.551 1.00 50.31 136 SER A CA 1
ATOM 1046 C C . SER A 1 136 ? -29.412 3.114 -4.908 1.00 50.31 136 SER A C 1
ATOM 1048 O O . SER A 1 136 ? -30.152 3.177 -5.884 1.00 50.31 136 SER A O 1
ATOM 1050 N N . SER A 1 137 ? -28.102 3.378 -5.000 1.00 53.34 137 SER A N 1
ATO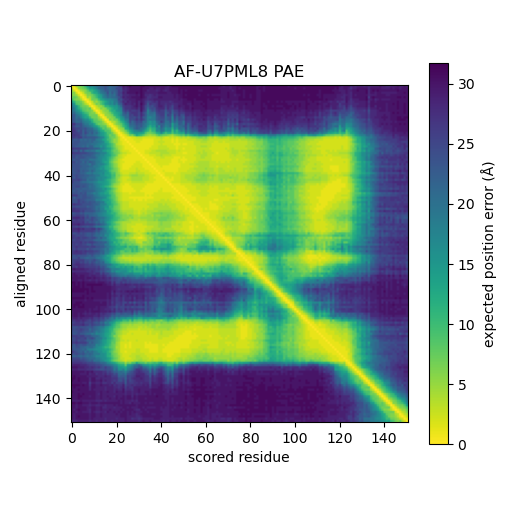M 1051 C CA . SER A 1 137 ? -27.444 3.774 -6.256 1.00 53.34 137 SER A CA 1
ATOM 1052 C C . SER A 1 137 ? -26.641 2.658 -6.935 1.00 53.34 137 SER A C 1
ATOM 1054 O O . SER A 1 137 ? -26.236 2.828 -8.081 1.00 53.34 137 SER A O 1
ATOM 1056 N N . SER A 1 138 ? -26.434 1.502 -6.291 1.00 54.75 138 SER A N 1
ATOM 1057 C CA . SER A 1 138 ? -25.601 0.410 -6.830 1.00 54.75 138 SER A CA 1
ATOM 1058 C C . SER A 1 138 ? -26.381 -0.706 -7.545 1.00 54.75 138 SER A C 1
ATOM 1060 O O . SER A 1 138 ? -25.821 -1.764 -7.811 1.00 54.75 138 SER A O 1
ATOM 1062 N N . GLY A 1 139 ? -27.664 -0.491 -7.852 1.00 39.72 139 GLY A N 1
ATOM 1063 C CA . GLY A 1 139 ? -28.515 -1.436 -8.590 1.00 39.72 139 GLY A CA 1
ATOM 1064 C C . GLY A 1 139 ? -28.447 -1.330 -10.120 1.00 39.72 139 GLY A C 1
ATOM 1065 O O . GLY A 1 139 ? -29.205 -2.016 -10.795 1.00 39.72 139 GLY A O 1
ATOM 1066 N N . SER A 1 140 ? -27.575 -0.484 -10.678 1.00 38.12 140 SER A N 1
ATOM 1067 C CA . SER A 1 140 ? -27.365 -0.407 -12.126 1.00 38.12 140 SER A CA 1
ATOM 1068 C C . SER A 1 140 ? -26.139 -1.232 -12.503 1.00 38.12 140 SER A C 1
ATOM 1070 O O . SER A 1 140 ? -25.008 -0.871 -12.177 1.00 38.12 140 SER A O 1
ATOM 1072 N N . THR A 1 141 ? -26.377 -2.368 -13.149 1.00 37.22 141 THR A N 1
ATOM 1073 C CA . THR A 1 141 ? -25.387 -3.191 -13.846 1.00 37.22 141 THR A CA 1
ATOM 1074 C C . THR A 1 141 ? -24.621 -2.342 -14.864 1.00 37.22 141 THR A C 1
ATOM 1076 O O . THR A 1 141 ? -25.021 -2.225 -16.018 1.00 37.22 141 THR A O 1
ATOM 1079 N N . ALA A 1 142 ? -23.516 -1.732 -14.439 1.00 41.16 142 ALA A N 1
ATOM 1080 C CA . ALA A 1 142 ? -22.499 -1.219 -15.343 1.00 41.16 142 ALA A CA 1
ATOM 1081 C C . ALA A 1 142 ? -21.594 -2.392 -15.726 1.00 41.16 142 ALA A C 1
ATOM 1083 O O . ALA A 1 142 ? -20.584 -2.678 -15.083 1.00 41.16 142 ALA A O 1
ATOM 1084 N N . GLU A 1 143 ? -22.024 -3.112 -16.754 1.00 33.84 143 GLU A N 1
ATOM 1085 C CA . GLU A 1 143 ? -21.197 -4.031 -17.519 1.00 33.84 143 GLU A CA 1
ATOM 1086 C C . GLU A 1 143 ? -20.007 -3.239 -18.087 1.00 33.84 143 GLU A C 1
ATOM 1088 O O . GLU A 1 143 ? -20.130 -2.505 -19.068 1.00 33.84 143 GLU A O 1
ATOM 1093 N N . LEU A 1 144 ? -18.849 -3.321 -17.424 1.00 43.16 144 LEU A N 1
ATOM 1094 C CA . LEU A 1 144 ? -17.585 -2.836 -17.974 1.00 43.16 144 LEU A CA 1
ATOM 1095 C C . LEU A 1 144 ? -17.182 -3.773 -19.117 1.00 43.16 144 LEU A C 1
ATOM 1097 O O . LEU A 1 144 ? -16.440 -4.735 -18.933 1.00 43.16 144 LEU A O 1
ATOM 1101 N N . SER A 1 145 ? -17.697 -3.482 -20.310 1.00 45.84 145 SER A N 1
ATOM 1102 C CA . SER A 1 145 ? -17.150 -4.018 -21.552 1.00 45.84 145 SER A CA 1
ATOM 1103 C C . SER A 1 145 ? -15.683 -3.578 -21.688 1.00 45.84 145 SER A C 1
ATOM 1105 O O . SER A 1 145 ? -15.384 -2.395 -21.482 1.00 45.84 145 SER A O 1
ATOM 1107 N N . PRO A 1 146 ? -14.750 -4.477 -22.045 1.00 51.16 146 PRO A N 1
ATOM 1108 C CA . PRO A 1 146 ? -13.365 -4.100 -22.288 1.00 51.16 146 PRO A CA 1
ATOM 1109 C C . PRO A 1 146 ? -13.292 -3.139 -23.479 1.00 51.16 146 PRO A C 1
ATOM 1111 O O . PRO A 1 146 ? -13.754 -3.457 -24.575 1.00 51.16 146 PRO A O 1
ATOM 1114 N N . LEU A 1 147 ? -12.677 -1.970 -23.289 1.00 51.34 147 LEU A N 1
ATOM 1115 C CA . LEU A 1 147 ? -12.242 -1.131 -24.403 1.00 51.34 147 LEU A CA 1
ATOM 1116 C C . LEU A 1 147 ? -11.114 -1.870 -25.132 1.00 51.34 147 LEU A C 1
ATOM 1118 O O . LEU A 1 147 ? -9.968 -1.876 -24.683 1.00 51.34 147 LEU A O 1
ATOM 1122 N N . ALA A 1 148 ? -11.452 -2.514 -26.248 1.00 48.34 148 ALA A N 1
ATOM 1123 C CA . ALA A 1 148 ? -10.469 -3.066 -27.166 1.00 48.34 148 ALA A CA 1
ATOM 1124 C C . ALA A 1 148 ? -9.512 -1.949 -27.638 1.00 48.34 148 ALA A C 1
ATOM 1126 O O . ALA A 1 148 ? -9.970 -0.849 -27.971 1.00 48.34 148 ALA A O 1
ATOM 1127 N N . PRO A 1 149 ? -8.190 -2.188 -27.681 1.00 58.66 149 PRO A N 1
ATOM 1128 C CA . PRO A 1 149 ? -7.265 -1.238 -28.277 1.00 58.66 149 PRO A CA 1
ATOM 1129 C C . PRO A 1 149 ? -7.547 -1.134 -29.782 1.00 58.66 149 PRO A C 1
ATOM 1131 O O . PRO A 1 149 ? -7.568 -2.141 -30.488 1.00 58.66 149 PRO A O 1
ATOM 1134 N N . LYS A 1 150 ? -7.761 0.089 -30.278 1.00 59.41 150 LYS A N 1
ATOM 1135 C CA . LYS A 1 150 ? -7.633 0.368 -31.711 1.00 59.41 150 LYS A CA 1
ATOM 1136 C C . LYS A 1 150 ? -6.166 0.181 -32.108 1.00 59.41 150 LYS A C 1
ATOM 1138 O O . LYS A 1 150 ? -5.282 0.675 -31.405 1.00 59.41 150 LYS A O 1
ATOM 1143 N N . SER A 1 151 ? -5.984 -0.578 -33.189 1.00 67.31 151 SER A N 1
ATOM 1144 C CA . SER A 1 151 ? -4.759 -0.709 -33.987 1.00 67.31 151 SER A CA 1
ATOM 1145 C C . SER A 1 151 ? -4.181 0.639 -34.396 1.00 67.31 151 SER A C 1
ATOM 1147 O O . SER A 1 151 ? -4.962 1.612 -34.497 1.00 67.31 151 SER A O 1
#

Sequence (151 aa):
MMILAIPVCLLAVLSFAQATAARLPILNLPWGTWQSTVYKKDSNVYVFKNVRFGAKPPRFGRSAFPTQWDNSSSGAACYQVSASGLQVPHDGLVGVPDLRAPLEDLPQDEDCLFLDVYVPASNFDANGNRSRRCQSSSGSTAELSPLAPKS

Solvent-accessible surface area (backbone atoms only — not comparable to full-atom values): 9814 Å² total; per-residue (Å²): 142,86,80,77,66,63,69,59,56,61,61,63,65,69,75,68,80,72,79,78,73,67,40,67,37,70,49,78,53,103,32,34,64,45,66,39,44,71,33,91,92,41,83,58,26,34,30,34,71,46,44,69,71,34,30,70,48,55,89,96,52,75,72,46,68,50,88,55,80,51,74,70,63,80,78,25,38,58,78,74,79,79,54,78,88,62,84,68,79,85,76,75,63,87,79,70,69,67,73,79,52,74,65,83,78,43,55,65,34,78,64,28,52,54,43,70,48,79,41,60,44,84,54,34,43,77,70,24,45,76,23,70,85,61,57,79,72,68,79,66,87,76,78,81,72,80,82,74,82,80,130

InterPro domains:
  IPR002018 Carboxylesterase, type B [PF00135] (27-123)
  IPR019819 Carboxylesterase type B, conserved site [PS00941] (110-120)
  IPR029058 Alpha/Beta hydrolase fold [G3DSA:3.40.50.1820] (17-134)
  IPR029058 Alpha/Beta hydrolase fold [SSF53474] (40-123)

Radius of gyration: 24.69 Å; Cα contacts (8 Å, |Δi|>4): 179; chains: 1; bounding box: 48×49×92 Å

pLDDT: mean 75.43, std 18.05, range [33.84, 97.0]

Secondary structure (DSSP, 8-state):
--SSSHHHHHHHHTT-----PPPPPEEEETTEEEE-EEETTEEEEEEEEEEE-SPPPPTTS------S-------PBPP----TT--------TT---TTSS-TTS-B-S---EEEEEEEGGGB-TTSSBPHHHHTTS-S-------PPP-

Nearest PDB structures (foldseek):
  3p0l-assembly2_B  TM=3.084E-01  e=6.378E+00  Homo sapiens
  3p0l-assembly1_A  TM=3.085E-01  e=6.809E+00  Homo sapiens
  3p0l-assembly3_C  TM=3.113E-01  e=7.762E+00  Homo sapiens

Organism: Sporothrix schenckii (strain ATCC 58251 / de Perez 2211183) (NCBI:txid1391915)